Protein AF-A0A0P0N3N1-F1 (afdb_monomer_lite)

Organism: NCBI:txid1273541

Sequence (68 aa):
MPGERRERLARVVRTTKTVRGRRYPSYYVKIDIPERIAERVEAYRVLVDEETGRITLEPIPRSRGEES

Secondary structure (DSSP, 8-state):
-TT--EEEEEE--------SS----TT-------HHHHTTEEEEEEEE-TTT--EEEEEEE-------

Radius of gyration: 15.01 Å; chains: 1; bounding box: 33×38×38 Å

Foldseek 3Di:
DPWPWDKDKAFQDDDPDDPPDDPDPPPDDDDDDPPVVNQFFGIWTWTAGPVVRDIDTHGDTPPPPDDD

Structure (mmCIF, N/CA/C/O backbone):
data_AF-A0A0P0N3N1-F1
#
_entry.id   AF-A0A0P0N3N1-F1
#
loop_
_atom_site.group_PDB
_atom_site.id
_atom_site.type_symbol
_atom_site.label_atom_id
_atom_site.label_alt_id
_atom_site.label_comp_id
_atom_site.label_asym_id
_atom_site.label_entity_id
_atom_site.label_seq_id
_atom_site.pdbx_PDB_ins_code
_atom_site.Cartn_x
_atom_site.Cartn_y
_atom_site.Cartn_z
_atom_site.occupancy
_atom_site.B_iso_or_equiv
_atom_site.auth_seq_id
_atom_site.auth_comp_id
_atom_site.auth_asym_id
_atom_site.auth_atom_id
_atom_site.pdbx_PDB_model_num
ATOM 1 N N . MET A 1 1 ? -0.763 19.422 21.801 1.00 48.22 1 MET A N 1
ATOM 2 C CA . MET A 1 1 ? -1.430 20.254 20.776 1.00 48.22 1 MET A CA 1
ATOM 3 C C . MET A 1 1 ? -2.378 19.335 20.019 1.00 48.22 1 MET A C 1
ATOM 5 O O . MET A 1 1 ? -1.934 18.239 19.703 1.00 48.22 1 MET A O 1
ATOM 9 N N . PRO A 1 2 ? -3.666 19.670 19.835 1.00 43.56 2 PRO A N 1
ATOM 10 C CA . PRO A 1 2 ? -4.597 18.767 19.162 1.00 43.56 2 PRO A CA 1
ATOM 11 C C . PRO A 1 2 ? -4.273 18.714 17.660 1.00 43.56 2 PRO A C 1
ATOM 13 O O . PRO A 1 2 ? -4.028 19.755 17.052 1.00 43.56 2 PRO A O 1
ATOM 16 N N . GLY A 1 3 ? -4.234 17.505 17.093 1.00 48.75 3 GLY A N 1
ATOM 17 C CA . GLY A 1 3 ? -4.132 17.282 15.646 1.00 48.75 3 GLY A CA 1
ATOM 18 C C . GLY A 1 3 ? -2.728 17.033 15.081 1.00 48.75 3 GLY A C 1
ATOM 19 O O . GLY A 1 3 ? -2.461 17.404 13.938 1.00 48.75 3 GLY A O 1
ATOM 20 N N . GLU A 1 4 ? -1.813 16.422 15.839 1.00 54.44 4 GLU A N 1
ATOM 21 C CA . GLU A 1 4 ? -0.477 16.078 15.337 1.00 54.44 4 GLU A CA 1
ATOM 22 C C . GLU A 1 4 ? -0.581 14.930 14.310 1.00 54.44 4 GLU A C 1
ATOM 24 O O . GLU A 1 4 ? -0.558 13.748 14.647 1.00 54.44 4 GLU A O 1
ATOM 29 N N . ARG A 1 5 ? -0.763 15.272 13.026 1.00 62.12 5 ARG A N 1
ATOM 30 C CA . ARG A 1 5 ? -0.776 14.291 11.931 1.00 62.12 5 ARG A CA 1
ATOM 31 C C . ARG A 1 5 ? 0.539 13.520 11.936 1.00 62.12 5 ARG A C 1
ATOM 33 O O . ARG A 1 5 ? 1.591 14.065 11.602 1.00 62.12 5 ARG A O 1
ATOM 40 N N . ARG A 1 6 ? 0.473 12.232 12.270 1.00 75.25 6 ARG A N 1
ATOM 41 C CA . ARG A 1 6 ? 1.628 11.339 12.184 1.00 75.25 6 ARG A CA 1
ATOM 42 C C . ARG A 1 6 ? 1.825 10.901 10.743 1.00 75.25 6 ARG A C 1
ATOM 44 O O . ARG A 1 6 ? 1.042 10.121 10.200 1.00 75.25 6 ARG A O 1
ATOM 51 N N . GLU A 1 7 ? 2.896 11.405 10.145 1.00 81.62 7 GLU A N 1
ATOM 52 C CA . GLU A 1 7 ? 3.376 10.984 8.835 1.00 81.62 7 GLU A CA 1
ATOM 53 C C . GLU A 1 7 ? 4.414 9.865 8.983 1.00 81.62 7 GLU A C 1
ATOM 55 O O . GLU A 1 7 ? 5.334 9.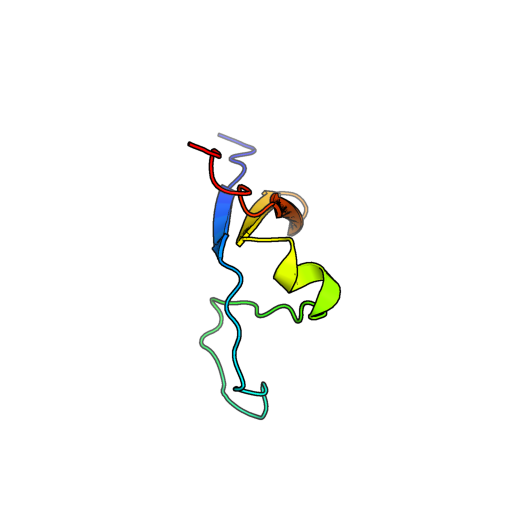939 9.803 1.00 81.62 7 GLU A O 1
ATOM 60 N N . ARG A 1 8 ? 4.284 8.811 8.173 1.00 84.56 8 ARG A N 1
ATOM 61 C CA . ARG A 1 8 ? 5.275 7.734 8.093 1.00 84.56 8 ARG A CA 1
ATOM 62 C C . ARG A 1 8 ? 5.457 7.269 6.659 1.00 84.56 8 ARG A C 1
ATOM 64 O O . ARG A 1 8 ? 4.488 7.079 5.937 1.00 84.56 8 ARG A O 1
ATOM 71 N N . LEU A 1 9 ? 6.695 6.996 6.263 1.00 84.81 9 LEU A N 1
ATOM 72 C CA . LEU A 1 9 ? 6.990 6.425 4.952 1.00 84.81 9 LEU A CA 1
ATOM 73 C C . LEU A 1 9 ? 7.040 4.893 5.032 1.00 84.81 9 LEU A C 1
ATOM 75 O O . LEU A 1 9 ? 7.791 4.321 5.825 1.00 84.81 9 LEU A O 1
ATOM 79 N N . ALA A 1 10 ? 6.231 4.224 4.213 1.00 86.56 10 ALA A N 1
ATOM 80 C CA . ALA A 1 10 ? 6.154 2.771 4.119 1.00 86.56 10 ALA A CA 1
ATOM 81 C C . ALA A 1 10 ? 6.654 2.307 2.746 1.00 86.56 10 ALA A C 1
ATOM 83 O O . ALA A 1 10 ? 6.020 2.560 1.725 1.00 86.56 10 ALA A O 1
ATOM 84 N N . ARG A 1 11 ? 7.800 1.620 2.707 1.00 85.38 11 ARG A N 1
ATOM 85 C CA . ARG A 1 11 ? 8.379 1.114 1.451 1.00 85.38 11 ARG A CA 1
ATOM 86 C C . ARG A 1 11 ? 7.600 -0.094 0.936 1.00 85.38 11 ARG A C 1
ATOM 88 O O . ARG A 1 11 ? 7.251 -0.984 1.714 1.00 85.38 11 ARG A O 1
ATOM 95 N N . VAL A 1 12 ? 7.390 -0.156 -0.376 1.00 83.69 12 VAL A N 1
ATOM 96 C CA . VAL A 1 12 ? 6.800 -1.329 -1.028 1.00 83.69 12 VAL A CA 1
ATOM 97 C C . VAL A 1 12 ? 7.881 -2.397 -1.176 1.00 83.69 12 VAL A C 1
ATOM 99 O O . VAL A 1 12 ? 8.908 -2.177 -1.815 1.00 83.69 12 VAL A O 1
ATOM 102 N N . VAL A 1 13 ? 7.660 -3.568 -0.577 1.00 80.69 13 VAL A N 1
ATOM 103 C CA . VAL A 1 13 ? 8.609 -4.689 -0.616 1.00 80.69 13 VAL A CA 1
ATOM 104 C C . VAL A 1 13 ? 7.912 -5.915 -1.187 1.00 80.69 13 VAL A C 1
ATOM 106 O O . VAL A 1 13 ? 6.904 -6.367 -0.646 1.00 80.69 13 VAL A O 1
ATOM 109 N N . ARG A 1 14 ? 8.475 -6.491 -2.256 1.00 80.06 14 ARG A N 1
ATOM 110 C CA . ARG A 1 14 ? 8.025 -7.789 -2.775 1.00 80.06 14 ARG A CA 1
ATOM 111 C C . ARG A 1 14 ? 8.323 -8.862 -1.730 1.00 80.06 14 ARG A C 1
ATOM 113 O O . ARG A 1 14 ? 9.470 -9.050 -1.330 1.00 80.06 14 ARG A O 1
ATOM 120 N N . THR A 1 15 ? 7.294 -9.566 -1.272 1.00 71.88 15 THR A N 1
ATOM 121 C CA . THR A 1 15 ? 7.452 -10.658 -0.310 1.00 71.88 15 THR A CA 1
ATOM 122 C C . THR A 1 15 ? 6.613 -11.859 -0.720 1.00 71.88 15 THR A C 1
ATOM 124 O O . THR A 1 15 ? 5.445 -11.724 -1.056 1.00 71.88 15 THR A O 1
ATOM 127 N N . THR A 1 16 ? 7.209 -13.049 -0.667 1.00 65.81 16 THR A N 1
ATOM 128 C CA . THR A 1 16 ? 6.525 -14.334 -0.894 1.00 65.81 16 THR A CA 1
ATOM 129 C C . THR A 1 16 ? 5.921 -14.904 0.392 1.00 65.81 16 THR A C 1
ATOM 131 O O . THR A 1 16 ? 5.336 -15.985 0.392 1.00 65.81 16 THR A O 1
ATOM 134 N N . LYS A 1 17 ? 6.060 -14.193 1.521 1.00 61.56 17 LYS A N 1
ATOM 135 C CA . LYS A 1 17 ? 5.541 -14.626 2.821 1.00 61.56 17 LYS A CA 1
ATOM 136 C C . LYS A 1 17 ? 4.038 -14.368 2.888 1.00 61.56 17 LYS A C 1
ATOM 138 O O . LYS A 1 17 ? 3.607 -13.301 3.322 1.00 61.56 17 LYS A O 1
ATOM 143 N N . THR A 1 18 ? 3.250 -15.364 2.495 1.00 53.53 18 THR A N 1
ATOM 144 C CA . THR A 1 18 ? 1.797 -15.379 2.687 1.00 53.53 18 THR A CA 1
ATOM 145 C C . THR A 1 18 ? 1.473 -15.327 4.182 1.00 53.53 18 THR A C 1
ATOM 147 O O . THR A 1 18 ? 2.100 -16.012 4.994 1.00 53.53 18 THR A O 1
ATOM 150 N N . VAL A 1 19 ? 0.489 -14.512 4.565 1.00 55.69 19 VAL A N 1
ATOM 151 C CA . VAL A 1 19 ? 0.067 -14.276 5.958 1.00 55.69 19 VAL A CA 1
ATOM 152 C C . VAL A 1 19 ? -0.736 -15.473 6.502 1.00 55.69 19 VAL A C 1
ATOM 154 O O . VAL A 1 19 ? -1.849 -15.322 6.985 1.00 55.69 19 VAL A O 1
ATOM 157 N N . ARG A 1 20 ? -0.219 -16.704 6.413 1.00 47.94 20 ARG A N 1
ATOM 158 C CA . ARG A 1 20 ? -0.810 -17.853 7.116 1.00 47.94 20 ARG A CA 1
ATOM 159 C C . ARG A 1 20 ? -0.119 -18.022 8.467 1.00 47.94 20 ARG A C 1
ATOM 161 O O . ARG A 1 20 ? 0.969 -18.577 8.564 1.00 47.94 20 ARG A O 1
ATOM 168 N N . GLY A 1 21 ? -0.766 -17.509 9.512 1.00 50.03 21 GLY A N 1
ATOM 169 C CA . GLY A 1 21 ? -0.570 -17.991 10.882 1.00 50.03 21 GLY A CA 1
ATOM 170 C C . GLY A 1 21 ? 0.566 -17.385 11.709 1.00 50.03 21 GLY A C 1
ATOM 171 O O . GLY A 1 21 ? 0.776 -17.838 12.830 1.00 50.03 21 GLY A O 1
ATOM 172 N N . ARG A 1 22 ? 1.286 -16.351 11.249 1.00 50.44 22 ARG A N 1
ATOM 173 C CA . ARG A 1 22 ? 2.189 -15.622 12.158 1.00 50.44 22 ARG A CA 1
ATOM 174 C C . ARG A 1 22 ? 1.417 -14.533 12.894 1.00 50.44 22 ARG A C 1
ATOM 176 O O . ARG A 1 22 ? 1.026 -13.542 12.285 1.00 50.44 22 ARG A O 1
ATOM 183 N N . ARG A 1 23 ? 1.238 -14.726 14.210 1.00 49.84 23 ARG A N 1
ATOM 184 C CA . ARG A 1 23 ? 0.913 -13.660 15.168 1.00 49.84 23 ARG A CA 1
ATOM 185 C C . ARG A 1 23 ? 2.037 -12.649 15.098 1.00 49.84 23 ARG A C 1
ATOM 187 O O . ARG A 1 23 ? 3.098 -12.793 15.699 1.00 49.84 23 ARG A O 1
ATOM 194 N N . TYR A 1 24 ? 1.818 -11.671 14.255 1.00 53.25 24 TYR A N 1
ATOM 195 C CA . TYR A 1 24 ? 2.650 -10.514 14.228 1.00 53.25 24 TYR A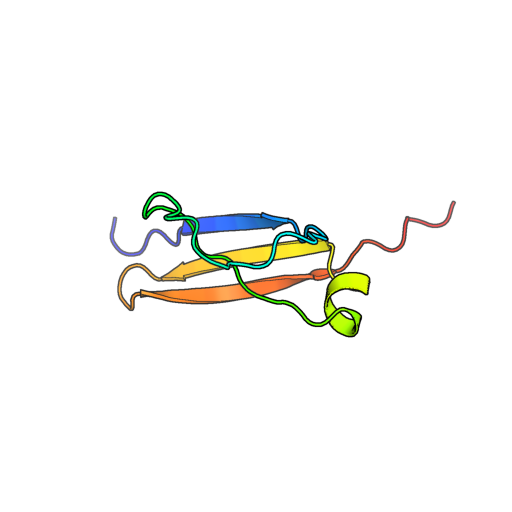 CA 1
ATOM 196 C C . TYR A 1 24 ? 2.321 -9.676 15.453 1.00 53.25 24 TYR A C 1
ATOM 198 O O . TYR A 1 24 ? 1.148 -9.582 15.822 1.00 53.25 24 TYR A O 1
ATOM 206 N N . PRO A 1 25 ? 3.340 -9.158 16.149 1.00 54.06 25 PRO A N 1
ATOM 207 C CA . PRO A 1 25 ? 3.088 -8.290 17.282 1.00 54.06 25 PRO A CA 1
ATOM 208 C C . PRO A 1 25 ? 2.195 -7.139 16.808 1.00 54.06 25 PRO A C 1
ATOM 210 O O . PRO A 1 25 ? 2.333 -6.674 15.676 1.00 54.06 25 PRO A O 1
ATOM 213 N N . SER A 1 26 ? 1.245 -6.744 17.652 1.00 54.09 26 SER A N 1
ATOM 214 C CA . SER A 1 26 ? 0.080 -5.888 17.360 1.00 54.09 26 SER A CA 1
ATOM 215 C C . SER A 1 26 ? 0.385 -4.499 16.772 1.00 54.09 26 SER A C 1
ATOM 217 O O . SER A 1 26 ? -0.525 -3.701 16.582 1.00 54.09 26 SER A O 1
ATOM 219 N N . TYR A 1 27 ? 1.647 -4.199 16.469 1.00 61.19 27 TYR A N 1
ATOM 220 C CA . TYR A 1 27 ? 2.147 -2.906 16.025 1.00 61.19 27 TYR A CA 1
ATOM 221 C C . TYR A 1 27 ? 2.316 -2.763 14.506 1.00 61.19 27 TYR A C 1
ATOM 223 O O . TYR A 1 27 ? 2.845 -1.740 14.065 1.00 61.19 27 TYR A O 1
ATOM 231 N N . TYR A 1 28 ? 1.931 -3.748 13.682 1.00 64.31 28 TYR A N 1
ATOM 232 C CA . TYR A 1 28 ? 2.049 -3.592 12.231 1.00 64.31 28 TYR A CA 1
ATOM 233 C C . TYR A 1 28 ? 0.873 -4.131 11.416 1.00 64.31 28 TYR A C 1
ATOM 235 O O . TYR A 1 28 ? 0.290 -5.170 11.716 1.00 64.31 28 TYR A O 1
ATOM 243 N N . VAL A 1 29 ? 0.597 -3.433 10.314 1.00 71.19 29 VAL A N 1
ATOM 244 C CA . VAL A 1 29 ? -0.413 -3.774 9.308 1.00 71.19 29 VAL A CA 1
ATOM 245 C C . VAL A 1 29 ? 0.305 -4.099 7.999 1.00 71.19 29 VAL A C 1
ATOM 247 O O . VAL A 1 29 ? 1.234 -3.395 7.605 1.00 71.19 29 VAL A O 1
ATOM 250 N N . LYS A 1 30 ? -0.104 -5.181 7.331 1.00 76.44 30 LYS A N 1
ATOM 251 C CA . LYS A 1 30 ? 0.342 -5.522 5.974 1.00 76.44 30 LYS A CA 1
ATOM 252 C C . LYS A 1 30 ? -0.813 -5.306 5.014 1.00 76.44 30 LYS A C 1
ATOM 254 O O . LYS A 1 30 ? -1.918 -5.763 5.287 1.00 76.44 30 LYS A O 1
ATOM 259 N N . ILE A 1 31 ? -0.533 -4.642 3.902 1.00 78.88 31 ILE A N 1
ATOM 260 C CA . ILE A 1 31 ? -1.504 -4.362 2.849 1.00 78.88 31 ILE A CA 1
ATOM 261 C C . ILE A 1 31 ? -0.995 -5.042 1.589 1.00 78.88 31 ILE A C 1
ATOM 263 O O . ILE A 1 31 ? 0.170 -4.875 1.227 1.00 78.88 31 ILE A O 1
ATOM 267 N N . ASP A 1 32 ? -1.855 -5.843 0.971 1.00 82.12 32 ASP A N 1
ATOM 268 C CA . ASP A 1 32 ? -1.556 -6.454 -0.315 1.00 82.12 32 ASP A CA 1
ATOM 269 C C .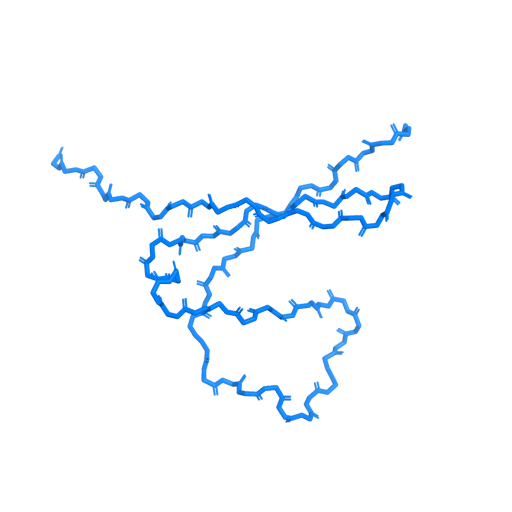 ASP A 1 32 ? -1.724 -5.416 -1.424 1.00 82.12 32 ASP A C 1
ATOM 271 O O . ASP A 1 32 ? -2.719 -4.689 -1.467 1.00 82.12 32 ASP A O 1
ATOM 275 N N . ILE A 1 33 ? -0.723 -5.319 -2.296 1.00 81.75 33 ILE A N 1
ATOM 276 C CA . ILE A 1 33 ? -0.701 -4.354 -3.391 1.00 81.75 33 ILE A CA 1
ATOM 277 C C . ILE A 1 33 ? -0.555 -5.142 -4.687 1.00 81.75 33 ILE A C 1
ATOM 279 O O . ILE A 1 33 ? 0.462 -5.819 -4.861 1.00 81.75 33 ILE A O 1
ATOM 283 N N . PRO A 1 34 ? -1.520 -5.035 -5.618 1.00 86.50 34 PRO A N 1
ATOM 284 C CA . PRO A 1 34 ? -1.422 -5.684 -6.916 1.00 86.50 34 PRO A CA 1
ATOM 285 C C . PRO A 1 34 ? -0.110 -5.343 -7.625 1.00 86.50 34 PRO A C 1
ATOM 287 O O . PRO A 1 34 ? 0.312 -4.184 -7.640 1.00 86.50 34 PRO A O 1
ATOM 290 N N . GLU A 1 35 ? 0.495 -6.334 -8.278 1.00 85.94 35 GLU A N 1
ATOM 291 C CA . GLU A 1 35 ? 1.816 -6.197 -8.905 1.00 85.94 35 GLU A CA 1
ATOM 292 C C . GLU A 1 35 ? 1.890 -5.015 -9.885 1.00 85.94 35 GLU A C 1
ATOM 294 O O . GLU A 1 35 ? 2.792 -4.186 -9.779 1.00 85.94 35 GLU A O 1
ATOM 299 N N . ARG A 1 36 ? 0.855 -4.837 -10.721 1.00 88.31 36 ARG A N 1
ATOM 300 C CA . ARG A 1 36 ? 0.713 -3.705 -11.661 1.00 88.31 36 ARG A CA 1
ATOM 301 C C . A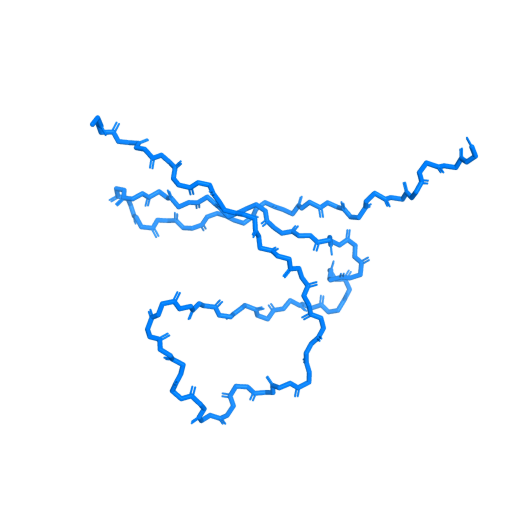RG A 1 36 ? 0.814 -2.312 -11.015 1.00 88.31 36 ARG A C 1
ATOM 303 O O . ARG A 1 36 ? 1.086 -1.327 -11.698 1.00 88.31 36 ARG A O 1
ATOM 310 N N . ILE A 1 37 ? 0.515 -2.206 -9.719 1.00 86.69 37 ILE A N 1
ATOM 311 C CA . ILE A 1 37 ? 0.627 -0.969 -8.933 1.00 86.69 37 ILE A CA 1
ATOM 312 C C . ILE A 1 37 ? 2.008 -0.911 -8.272 1.00 86.69 37 ILE A C 1
ATOM 314 O O . ILE A 1 37 ? 2.680 0.116 -8.352 1.00 86.69 37 ILE A O 1
ATOM 318 N N . ALA A 1 38 ? 2.458 -2.020 -7.678 1.00 86.38 38 ALA A N 1
ATOM 319 C CA . ALA A 1 38 ? 3.752 -2.124 -7.000 1.00 86.38 38 ALA A CA 1
ATOM 320 C C . ALA A 1 38 ? 4.957 -1.853 -7.922 1.00 86.38 38 ALA A C 1
ATOM 322 O O . ALA A 1 38 ? 6.003 -1.402 -7.461 1.00 86.38 38 ALA A O 1
ATOM 323 N N . GLU A 1 39 ? 4.825 -2.092 -9.226 1.00 87.69 39 GLU A N 1
ATOM 324 C CA . GLU A 1 39 ? 5.857 -1.766 -10.219 1.00 87.69 39 GLU A CA 1
ATOM 325 C C . GLU A 1 39 ? 6.058 -0.260 -10.426 1.00 87.69 39 GLU A C 1
ATOM 327 O O . GLU A 1 39 ? 7.133 0.172 -10.837 1.00 87.69 39 GLU A O 1
ATOM 332 N N . ARG A 1 40 ? 5.038 0.548 -10.123 1.00 88.69 40 ARG A N 1
ATOM 333 C CA . ARG A 1 40 ? 5.014 1.996 -10.381 1.00 88.69 40 ARG A CA 1
ATOM 334 C C . ARG A 1 40 ? 5.260 2.830 -9.127 1.00 88.69 40 ARG A C 1
ATOM 336 O O . ARG A 1 40 ? 5.549 4.019 -9.233 1.00 88.69 40 ARG A O 1
ATOM 343 N N . VAL A 1 41 ? 5.134 2.217 -7.954 1.00 90.06 41 VAL A N 1
ATOM 344 C CA . VAL A 1 41 ? 5.183 2.884 -6.651 1.00 90.06 41 VAL A CA 1
ATOM 345 C C . VAL A 1 41 ? 6.393 2.386 -5.871 1.00 90.06 41 VAL A C 1
ATOM 347 O O . VAL A 1 41 ? 6.630 1.185 -5.756 1.00 90.06 41 VAL A O 1
ATOM 350 N N . GLU A 1 42 ? 7.187 3.311 -5.346 1.00 89.44 42 GLU A N 1
ATOM 351 C CA . GLU A 1 42 ? 8.353 2.987 -4.521 1.00 89.44 42 GLU A CA 1
ATOM 352 C C . GLU A 1 42 ? 7.971 2.829 -3.049 1.00 89.44 42 GLU A C 1
ATOM 354 O O . GLU A 1 42 ? 8.388 1.895 -2.355 1.00 89.44 42 GLU A O 1
ATOM 359 N N . ALA A 1 43 ? 7.149 3.755 -2.575 1.00 91.38 43 ALA A N 1
ATOM 360 C CA . ALA A 1 43 ? 6.718 3.844 -1.196 1.00 91.38 43 ALA A CA 1
ATOM 361 C C . ALA A 1 43 ? 5.327 4.471 -1.120 1.00 91.38 43 ALA A C 1
ATOM 363 O O . ALA A 1 43 ? 4.847 5.073 -2.074 1.00 91.38 43 ALA A O 1
ATOM 364 N N . TYR A 1 44 ? 4.691 4.351 0.035 1.00 90.06 44 TYR A N 1
ATOM 365 C CA . TYR A 1 44 ? 3.505 5.111 0.385 1.00 90.06 44 TYR A CA 1
ATOM 366 C C . TYR A 1 44 ? 3.836 6.043 1.539 1.00 90.06 44 TYR A C 1
ATOM 368 O O . TYR A 1 44 ? 4.408 5.615 2.547 1.00 90.06 44 TYR A O 1
ATOM 376 N N . ARG A 1 45 ? 3.441 7.306 1.412 1.00 90.81 45 ARG A N 1
ATOM 377 C CA . ARG A 1 45 ? 3.296 8.189 2.562 1.00 90.81 45 ARG A CA 1
ATOM 378 C C . ARG A 1 45 ? 2.006 7.797 3.277 1.00 90.81 45 ARG A C 1
ATOM 380 O O . ARG A 1 45 ? 0.924 7.816 2.698 1.00 90.81 45 ARG A O 1
ATOM 387 N N . VAL A 1 46 ? 2.147 7.394 4.529 1.00 90.69 46 VAL A N 1
ATOM 388 C CA . VAL A 1 46 ? 1.058 7.003 5.418 1.00 90.69 46 VAL A CA 1
ATOM 389 C C . VAL A 1 46 ? 0.736 8.190 6.307 1.00 90.69 46 VAL A C 1
ATOM 391 O O . VAL A 1 46 ? 1.592 8.639 7.069 1.00 90.69 46 VAL A O 1
ATOM 394 N N . LEU A 1 47 ? -0.495 8.676 6.212 1.00 89.31 47 LEU A N 1
ATOM 395 C CA . LEU A 1 47 ? -1.029 9.733 7.060 1.00 89.31 47 LEU A CA 1
ATOM 396 C C . LEU A 1 47 ? -2.074 9.118 7.982 1.00 89.31 47 LEU A C 1
ATOM 398 O O . LEU A 1 47 ? -3.047 8.532 7.501 1.00 89.31 47 LEU A O 1
ATOM 402 N N . VAL A 1 48 ? -1.864 9.240 9.290 1.00 87.69 48 VAL A N 1
ATOM 403 C CA . VAL A 1 48 ? -2.828 8.793 10.298 1.00 87.69 48 VAL A CA 1
ATOM 404 C C . VAL A 1 48 ? -3.487 10.014 10.917 1.00 87.69 48 VAL A C 1
ATOM 406 O O . VAL A 1 48 ? -2.821 10.870 11.499 1.00 87.69 48 VAL A O 1
ATOM 409 N N . ASP A 1 49 ? -4.801 10.083 10.768 1.00 86.88 49 ASP A N 1
ATOM 410 C CA . ASP A 1 49 ? -5.649 11.018 11.487 1.00 86.88 49 ASP A CA 1
ATOM 411 C C . ASP A 1 49 ? -6.009 10.384 12.837 1.00 86.88 49 ASP A C 1
ATOM 413 O O . ASP A 1 49 ? -6.733 9.390 12.887 1.00 86.88 49 ASP A O 1
ATOM 417 N N . GLU A 1 50 ? -5.436 10.898 13.927 1.00 83.19 50 GLU A N 1
ATOM 418 C CA . GLU A 1 50 ? -5.618 10.312 15.262 1.00 83.19 50 GLU A CA 1
ATOM 419 C C . GLU A 1 50 ? -7.018 10.564 15.844 1.00 83.19 50 GLU A C 1
ATOM 421 O O . GLU A 1 50 ? -7.466 9.796 16.692 1.00 83.19 50 GLU A O 1
ATOM 426 N N . GLU A 1 51 ? -7.731 11.591 15.373 1.00 87.19 51 GLU A N 1
ATOM 427 C CA . GLU A 1 51 ? -9.082 11.919 15.847 1.00 87.19 51 GLU A CA 1
ATOM 428 C C . GLU A 1 51 ? -10.125 10.959 15.266 1.00 87.19 51 GLU A C 1
ATOM 430 O O . GLU A 1 51 ? -11.035 10.510 15.962 1.00 87.19 51 GLU A O 1
ATOM 435 N N . THR A 1 52 ? -9.980 10.615 13.987 1.00 88.94 52 THR A N 1
ATOM 436 C CA . THR A 1 52 ? -10.922 9.752 13.257 1.00 88.94 52 THR A CA 1
ATOM 437 C C . THR A 1 52 ? -10.436 8.311 13.114 1.00 88.94 52 THR A C 1
ATOM 439 O O . THR A 1 52 ? -11.203 7.435 12.715 1.00 88.94 52 THR A O 1
ATOM 442 N N . GLY A 1 53 ? -9.155 8.052 13.387 1.00 83.12 53 GLY A N 1
ATOM 443 C CA . GLY A 1 53 ? -8.495 6.778 13.106 1.00 83.12 53 GLY A CA 1
ATOM 444 C C . GLY A 1 53 ? -8.302 6.500 11.610 1.00 83.12 53 GLY A C 1
ATOM 445 O O . GLY A 1 53 ? -7.966 5.376 11.227 1.00 83.12 53 GLY A O 1
ATOM 446 N N . ARG A 1 54 ? -8.534 7.488 10.734 1.00 87.12 54 ARG A N 1
ATOM 447 C CA . ARG A 1 54 ? -8.441 7.309 9.284 1.00 87.12 54 ARG A CA 1
ATOM 448 C C . ARG A 1 54 ? -6.981 7.226 8.845 1.00 87.12 54 ARG A C 1
ATOM 450 O O . ARG A 1 54 ? -6.175 8.103 9.143 1.00 87.12 54 ARG A O 1
ATOM 457 N N . ILE A 1 55 ? -6.665 6.198 8.058 1.00 87.94 55 ILE A N 1
ATOM 458 C CA . ILE A 1 55 ? -5.352 6.022 7.432 1.00 87.94 55 ILE A CA 1
ATOM 459 C C . ILE A 1 55 ? -5.466 6.368 5.948 1.00 87.94 55 ILE A C 1
ATOM 461 O O . ILE A 1 55 ? -6.255 5.761 5.224 1.00 87.94 55 IL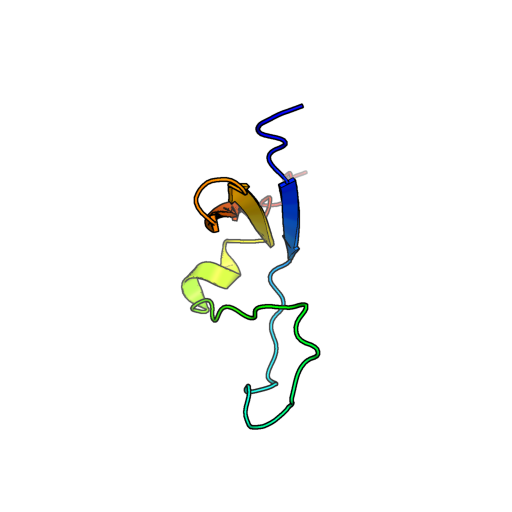E A O 1
ATOM 465 N N . THR A 1 56 ? -4.663 7.324 5.491 1.00 90.62 56 THR A N 1
ATOM 466 C CA . THR A 1 56 ? -4.536 7.681 4.073 1.00 90.62 56 THR A CA 1
ATOM 467 C C . THR A 1 56 ? -3.176 7.226 3.557 1.00 90.62 56 THR A C 1
ATOM 469 O O . THR A 1 56 ? -2.159 7.435 4.216 1.00 90.62 56 THR A O 1
ATOM 472 N N . LEU A 1 57 ? -3.162 6.581 2.389 1.00 90.06 57 LEU A N 1
ATOM 473 C CA . LEU A 1 57 ? -1.953 6.086 1.731 1.00 90.06 57 LEU A CA 1
ATOM 474 C C . LEU A 1 57 ? -1.748 6.851 0.426 1.00 90.06 57 LEU A C 1
ATOM 476 O O . LEU A 1 57 ? -2.459 6.617 -0.550 1.00 90.06 57 LEU A O 1
ATOM 480 N N . GLU A 1 58 ? -0.766 7.743 0.401 1.00 91.44 58 GLU A N 1
ATOM 481 C CA . GLU A 1 58 ? -0.405 8.499 -0.797 1.00 91.44 58 GLU A CA 1
ATOM 482 C C . GLU A 1 58 ? 0.773 7.813 -1.501 1.00 91.44 58 GLU A C 1
ATOM 484 O O . GLU A 1 58 ? 1.827 7.627 -0.884 1.00 91.44 58 GLU A O 1
ATOM 489 N N . PRO A 1 59 ? 0.625 7.385 -2.766 1.00 91.44 59 PRO A N 1
ATOM 490 C CA . PRO A 1 59 ? 1.696 6.709 -3.484 1.00 91.44 59 PRO A CA 1
ATOM 491 C C . PRO A 1 59 ? 2.822 7.687 -3.831 1.00 91.44 59 PRO A C 1
ATOM 493 O O . PRO A 1 59 ? 2.590 8.735 -4.429 1.00 91.44 59 PRO A O 1
ATOM 496 N N . ILE A 1 60 ? 4.053 7.295 -3.522 1.00 91.00 60 ILE A N 1
ATOM 497 C CA . ILE A 1 60 ? 5.273 7.936 -4.005 1.00 91.00 60 ILE A CA 1
ATOM 498 C C . ILE A 1 60 ? 5.720 7.135 -5.232 1.00 91.00 60 ILE A C 1
ATOM 500 O O . ILE A 1 60 ? 6.111 5.967 -5.088 1.00 91.00 60 ILE A O 1
ATOM 504 N N . PRO A 1 61 ? 5.602 7.69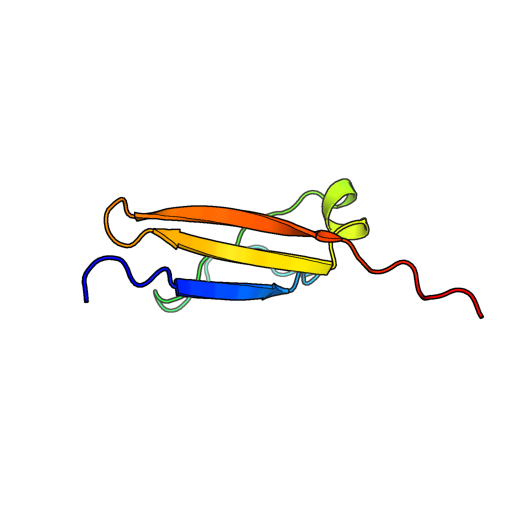8 -6.447 1.00 88.62 61 PRO A N 1
ATOM 505 C CA . PRO A 1 61 ? 6.022 7.003 -7.651 1.00 88.62 61 PRO A CA 1
ATOM 506 C C . PRO A 1 61 ? 7.517 6.708 -7.570 1.00 88.62 61 PRO A C 1
ATOM 508 O O . PRO A 1 61 ? 8.275 7.458 -6.959 1.00 88.62 61 PRO A O 1
ATOM 511 N N . ARG A 1 62 ? 7.948 5.624 -8.213 1.00 81.75 62 ARG A N 1
ATOM 512 C CA . ARG A 1 62 ? 9.379 5.440 -8.457 1.00 81.75 62 ARG A CA 1
ATOM 513 C C . ARG A 1 62 ? 9.850 6.623 -9.286 1.00 81.75 62 ARG A C 1
ATOM 515 O O . ARG A 1 62 ? 9.297 6.845 -10.367 1.00 81.75 62 ARG A O 1
ATOM 522 N N . SER A 1 63 ? 10.852 7.356 -8.811 1.00 74.44 63 SER A N 1
ATOM 523 C CA . SER A 1 63 ? 11.579 8.259 -9.693 1.00 74.44 63 SER A CA 1
ATOM 524 C C . SER A 1 63 ? 12.105 7.399 -10.837 1.00 74.44 63 SER A C 1
ATOM 526 O O . SER A 1 63 ? 12.946 6.521 -10.634 1.00 74.44 63 SER A O 1
ATOM 528 N N . ARG A 1 64 ? 11.553 7.585 -12.043 1.00 56.09 64 ARG A N 1
ATOM 529 C CA . ARG A 1 64 ? 12.294 7.237 -13.255 1.00 56.09 64 ARG A CA 1
ATOM 530 C C . ARG A 1 64 ? 13.593 8.003 -13.084 1.00 56.09 64 ARG A C 1
ATOM 532 O O . ARG A 1 64 ? 13.517 9.215 -12.905 1.00 56.09 64 ARG A O 1
ATOM 539 N N . GLY A 1 65 ? 14.706 7.278 -12.976 1.00 53.94 65 GLY A N 1
ATOM 540 C CA . GLY A 1 65 ? 16.009 7.890 -12.776 1.00 53.94 65 GLY A CA 1
ATOM 541 C C . GLY A 1 65 ? 16.120 9.101 -13.684 1.00 53.94 65 GLY A C 1
ATOM 542 O O . GLY A 1 65 ? 15.702 9.024 -14.841 1.00 53.94 65 GLY A O 1
ATOM 543 N N . GLU A 1 66 ? 16.585 10.208 -13.116 1.00 47.00 66 GLU A N 1
ATOM 544 C CA . GLU A 1 66 ? 17.141 11.303 -13.893 1.00 47.00 66 GLU A CA 1
ATOM 545 C C . GLU A 1 66 ? 17.981 10.671 -15.008 1.00 47.00 66 GLU A C 1
ATOM 547 O O . GLU A 1 66 ? 18.952 9.953 -14.761 1.00 47.00 66 GLU A O 1
ATOM 552 N N . GLU A 1 67 ? 17.480 10.798 -16.235 1.00 44.78 67 GLU A N 1
ATOM 553 C CA . GLU A 1 67 ? 18.228 10.450 -17.421 1.00 44.78 67 GLU A CA 1
ATOM 554 C C . GLU A 1 67 ? 19.381 11.451 -17.504 1.00 44.78 67 GLU A C 1
ATOM 556 O O . GLU A 1 67 ? 19.142 12.622 -17.778 1.00 44.78 67 GLU A O 1
ATOM 561 N N . SER A 1 68 ? 20.598 10.919 -17.342 1.00 39.22 68 SER A N 1
ATOM 562 C CA . SER A 1 68 ? 21.906 11.489 -17.722 1.00 39.22 68 SER A CA 1
ATOM 563 C C . SER A 1 68 ? 22.514 12.578 -16.838 1.00 39.22 68 SER A C 1
ATOM 565 O O . SER A 1 68 ? 21.928 13.670 -16.694 1.00 39.22 68 SER A O 1
#

pLDDT: mean 74.38, std 16.31, range [39.22, 91.44]